Protein AF-A0A1L7NNH8-F1 (afdb_monomer_lite)

pLDDT: mean 85.97, std 11.59, range [47.78, 97.12]

InterPro domains:
  IPR012902 Prokaryotic N-terminal methylation site [PF07963] (4-27)
  IPR012902 Prokaryotic N-terminal methylation site [TIGR02532] (5-27)
  IPR045584 Pilin-like [SSF54523] (8-115)

Radius of gyration: 27.81 Å; chains: 1; bounding box: 53×34×105 Å

Structure (mmCIF, N/CA/C/O backbone):
data_AF-A0A1L7NNH8-F1
#
_entry.id   AF-A0A1L7NNH8-F1
#
loop_
_atom_site.group_PDB
_atom_site.id
_atom_site.type_symbol
_atom_site.label_atom_id
_atom_site.label_alt_id
_atom_site.label_comp_id
_atom_site.label_asym_id
_atom_site.label_entity_id
_atom_site.label_seq_id
_atom_site.pdbx_PDB_ins_code
_atom_site.Cartn_x
_atom_site.Cartn_y
_atom_site.Cartn_z
_atom_site.occupancy
_atom_site.B_iso_or_equiv
_atom_site.auth_seq_id
_atom_site.auth_comp_id
_atom_site.auth_asym_id
_atom_site.auth_atom_id
_atom_site.pdbx_PDB_model_num
ATOM 1 N N . MET A 1 1 ? -13.575 19.785 70.977 1.00 47.78 1 MET A N 1
ATOM 2 C CA . MET A 1 1 ? -14.634 18.978 70.327 1.00 47.78 1 MET A CA 1
ATOM 3 C C . MET A 1 1 ? -14.003 18.198 69.184 1.00 47.78 1 MET A C 1
ATOM 5 O O . MET A 1 1 ? -13.378 18.816 68.335 1.00 47.78 1 MET A O 1
ATOM 9 N N . ARG A 1 2 ? -14.073 16.862 69.194 1.00 61.53 2 ARG A N 1
ATOM 10 C CA . ARG A 1 2 ? -13.484 16.012 68.145 1.00 61.53 2 ARG A CA 1
ATOM 11 C C . ARG A 1 2 ? -14.586 15.701 67.132 1.00 61.53 2 ARG A C 1
ATOM 13 O O . ARG A 1 2 ? -15.531 14.992 67.463 1.00 61.53 2 ARG A O 1
ATOM 20 N N . VAL A 1 3 ? -14.501 16.293 65.945 1.00 65.81 3 VAL A N 1
ATOM 21 C CA . VAL A 1 3 ? -15.454 16.051 64.855 1.00 65.81 3 VAL A CA 1
ATOM 22 C C . VAL A 1 3 ? -15.283 14.597 64.413 1.00 65.81 3 VAL A C 1
ATOM 24 O O . VAL A 1 3 ? -14.200 14.209 63.979 1.00 65.81 3 VAL A O 1
ATOM 27 N N . ARG A 1 4 ? -16.318 13.766 64.586 1.00 64.88 4 ARG A N 1
ATOM 28 C CA . ARG A 1 4 ? -16.336 12.411 64.024 1.00 64.88 4 ARG A CA 1
ATOM 29 C C . ARG A 1 4 ? -16.350 12.555 62.505 1.00 64.88 4 ARG A C 1
ATOM 31 O O . ARG A 1 4 ? -17.326 13.049 61.952 1.00 64.88 4 ARG A O 1
ATOM 38 N N . GLN A 1 5 ? -15.269 12.148 61.847 1.00 68.50 5 GLN A N 1
ATOM 39 C CA . GLN A 1 5 ? -15.280 11.982 60.401 1.00 68.50 5 GL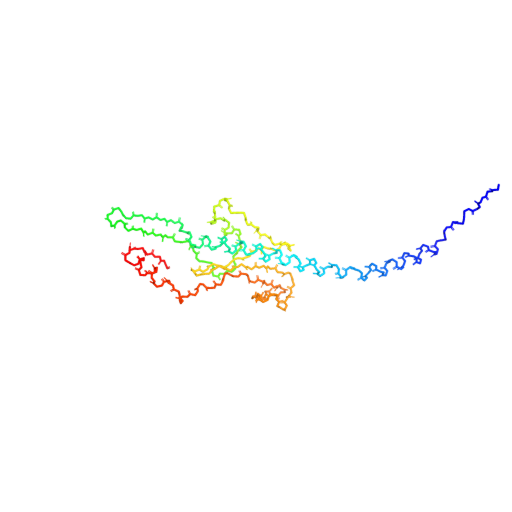N A CA 1
ATOM 40 C C . GLN A 1 5 ? -16.207 10.810 60.079 1.00 68.50 5 GLN A C 1
ATOM 42 O O . GLN A 1 5 ? -15.957 9.682 60.507 1.00 68.50 5 GLN A O 1
ATOM 47 N N . ALA A 1 6 ? -17.314 11.095 59.396 1.00 70.62 6 ALA A N 1
ATOM 48 C CA . ALA A 1 6 ? -18.168 10.067 58.827 1.00 70.62 6 ALA A CA 1
ATOM 49 C C . ALA A 1 6 ? -17.368 9.382 57.711 1.00 70.62 6 ALA A C 1
ATOM 51 O O . ALA A 1 6 ? -17.111 9.975 56.666 1.00 70.62 6 ALA A O 1
ATOM 52 N N . GLY A 1 7 ? -16.875 8.176 57.991 1.00 69.62 7 GLY A N 1
ATOM 53 C CA . GLY A 1 7 ? -16.200 7.349 57.000 1.00 69.62 7 GLY A CA 1
ATOM 54 C C . GLY A 1 7 ? -17.199 6.880 55.949 1.00 69.62 7 GLY A C 1
ATOM 55 O O . GLY A 1 7 ? -18.308 6.471 56.287 1.00 69.62 7 GLY A O 1
ATOM 56 N N . PHE A 1 8 ? -16.788 6.959 54.688 1.00 74.94 8 PHE A N 1
ATOM 57 C CA . PHE A 1 8 ? -17.542 6.469 53.541 1.00 74.94 8 PHE A CA 1
ATOM 58 C C . PHE A 1 8 ? -17.836 4.971 53.698 1.00 74.94 8 PHE A C 1
ATOM 60 O O . PHE A 1 8 ? -16.964 4.198 54.109 1.00 74.94 8 PHE A O 1
ATOM 67 N N . THR A 1 9 ? -19.068 4.557 53.419 1.00 87.44 9 THR A N 1
ATOM 68 C CA . THR A 1 9 ? -19.492 3.167 53.613 1.00 87.44 9 THR A CA 1
ATOM 69 C C . THR A 1 9 ? -19.053 2.287 52.441 1.00 87.44 9 THR A C 1
ATOM 71 O O . THR A 1 9 ? -18.916 2.744 51.306 1.00 87.44 9 THR A O 1
ATOM 74 N N . ALA A 1 10 ? -18.855 0.987 52.687 1.00 84.94 10 ALA A N 1
ATOM 75 C CA . ALA A 1 10 ? -18.489 0.047 51.624 1.00 84.94 10 ALA A CA 1
ATOM 76 C C . ALA A 1 10 ? -19.532 0.016 50.491 1.00 84.94 10 ALA A C 1
ATOM 78 O O . ALA A 1 10 ? -19.173 -0.130 49.324 1.00 84.94 10 ALA A O 1
ATOM 79 N N . ILE A 1 11 ? -20.815 0.200 50.823 1.00 91.25 11 ILE A N 1
ATOM 80 C CA . ILE A 1 11 ? -21.893 0.184 49.834 1.00 91.25 11 ILE A CA 1
ATOM 81 C C . ILE A 1 11 ? -21.858 1.401 48.909 1.00 91.25 11 ILE A C 1
ATOM 83 O O . ILE A 1 11 ? -22.060 1.243 47.707 1.00 91.25 11 ILE A O 1
ATOM 87 N N . GLU A 1 12 ? -21.519 2.586 49.423 1.00 89.38 12 GLU A N 1
ATOM 88 C CA . GLU A 1 12 ? -21.355 3.773 48.581 1.00 89.38 12 GLU A CA 1
ATOM 89 C C . GLU A 1 12 ? -20.209 3.582 47.579 1.00 89.38 12 GLU A C 1
ATOM 91 O O . GLU A 1 12 ? -20.343 3.976 46.422 1.00 89.38 12 GLU A O 1
ATOM 96 N N . MET A 1 13 ? -19.124 2.892 47.960 1.00 91.12 13 MET A N 1
ATOM 97 C CA . MET A 1 13 ? -18.031 2.603 47.017 1.00 91.12 13 MET A CA 1
ATOM 98 C C . MET A 1 13 ? -18.472 1.638 45.927 1.00 91.12 13 MET A C 1
ATOM 100 O O . MET A 1 13 ? -18.168 1.857 44.757 1.00 91.12 13 MET A O 1
ATOM 104 N N . VAL A 1 14 ? -19.201 0.582 46.285 1.00 93.50 14 VAL A N 1
ATOM 105 C CA . VAL A 1 14 ? -19.652 -0.420 45.311 1.00 93.50 14 VAL A CA 1
ATOM 106 C C . VAL A 1 14 ? -20.609 0.196 44.291 1.00 93.50 14 VAL A C 1
ATOM 108 O O . VAL A 1 14 ? -20.465 -0.065 43.099 1.00 93.50 14 VAL A O 1
ATOM 111 N N . VAL A 1 15 ? -21.540 1.053 44.722 1.00 94.25 15 VAL A N 1
ATOM 112 C CA . VAL A 1 15 ? -22.474 1.732 43.808 1.00 94.25 15 VAL A CA 1
ATOM 113 C C . VAL A 1 15 ? -21.732 2.675 42.860 1.00 94.25 15 VAL A C 1
ATOM 115 O O . VAL A 1 15 ? -21.981 2.651 41.656 1.00 94.25 15 VAL A O 1
ATOM 118 N N . VAL A 1 16 ? -20.784 3.468 43.368 1.00 95.06 16 VAL A N 1
ATOM 119 C CA . VAL A 1 16 ? -19.991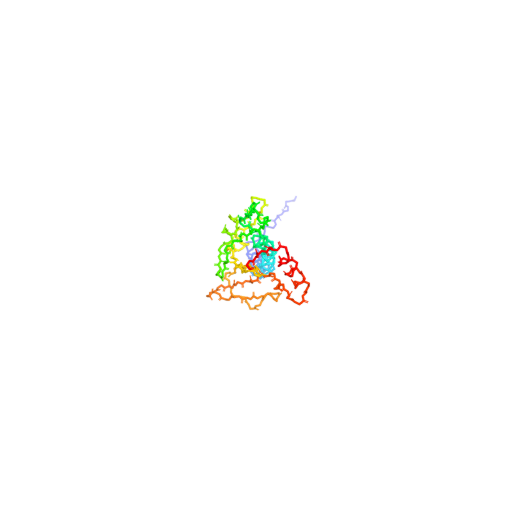 4.380 42.529 1.00 95.06 16 VAL A CA 1
ATOM 120 C C . VAL A 1 16 ? -19.158 3.602 41.510 1.00 95.06 16 VAL A C 1
ATOM 122 O O . VAL A 1 16 ? -19.174 3.933 40.325 1.00 95.06 16 VAL A O 1
ATOM 125 N N . LEU A 1 17 ? -18.483 2.532 41.934 1.00 94.50 17 LEU A N 1
ATOM 126 C CA . LEU A 1 17 ? -17.707 1.679 41.033 1.00 94.50 17 LEU A CA 1
ATOM 127 C C . LEU A 1 17 ? -18.590 0.985 39.989 1.00 94.50 17 LEU A C 1
ATOM 129 O O . LEU A 1 17 ? -18.183 0.882 38.834 1.00 94.50 17 LEU A O 1
ATOM 133 N N . ALA A 1 18 ? -19.804 0.568 40.356 1.00 95.50 18 ALA A N 1
ATOM 134 C CA . ALA A 1 18 ? -20.761 -0.003 39.414 1.00 95.50 18 ALA A CA 1
ATOM 135 C C . ALA A 1 18 ? -21.172 1.014 38.335 1.00 95.50 18 ALA A C 1
ATOM 137 O O . ALA A 1 18 ? -21.179 0.679 37.152 1.00 95.50 18 ALA A O 1
ATOM 138 N N . ILE A 1 19 ? -21.441 2.269 38.710 1.00 95.94 19 ILE A N 1
ATOM 139 C CA . ILE A 1 19 ? -21.769 3.335 37.749 1.00 95.94 19 ILE A CA 1
ATOM 140 C C . ILE A 1 19 ? -20.571 3.635 36.835 1.00 95.94 19 ILE A C 1
ATOM 142 O O . ILE A 1 19 ? -20.739 3.722 35.619 1.00 95.94 19 ILE A O 1
ATOM 146 N N . ILE A 1 20 ? -19.356 3.736 37.390 1.00 95.12 20 ILE A N 1
ATOM 147 C CA . ILE A 1 20 ? -18.128 3.944 36.604 1.00 95.12 20 ILE A CA 1
ATOM 148 C C . ILE A 1 20 ? -17.934 2.803 35.598 1.00 95.12 20 ILE A C 1
ATOM 150 O O . ILE A 1 20 ? -17.653 3.065 34.430 1.00 95.12 20 ILE A O 1
ATOM 154 N N . ALA A 1 21 ? -18.127 1.549 36.016 1.00 94.38 21 ALA A N 1
ATOM 155 C CA . ALA A 1 21 ? -17.991 0.389 35.138 1.00 94.38 21 ALA A CA 1
ATOM 156 C C . ALA A 1 21 ? -18.986 0.426 33.966 1.00 94.38 21 ALA A C 1
ATOM 158 O O . ALA A 1 21 ? -18.599 0.157 32.829 1.00 94.38 21 ALA A O 1
ATOM 159 N N . ILE A 1 22 ? -20.241 0.815 34.221 1.00 94.00 22 ILE A N 1
ATOM 160 C CA . ILE A 1 22 ? -21.265 0.959 33.177 1.00 94.00 22 ILE A CA 1
ATOM 161 C C . ILE A 1 22 ? -20.867 2.057 32.180 1.00 94.00 22 ILE A C 1
ATOM 163 O O . ILE A 1 22 ? -20.923 1.831 30.974 1.00 94.00 22 ILE A O 1
ATOM 167 N N . ILE A 1 23 ? -20.419 3.224 32.657 1.00 93.75 23 ILE A N 1
ATOM 168 C CA . ILE A 1 23 ? -19.987 4.326 31.780 1.00 93.75 23 ILE A CA 1
ATOM 169 C C . ILE A 1 23 ? -18.783 3.904 30.925 1.00 93.75 23 ILE A C 1
ATOM 171 O O . ILE A 1 23 ? -18.777 4.126 29.713 1.00 93.75 23 ILE A O 1
ATOM 175 N N . LEU A 1 24 ? -17.783 3.260 31.533 1.00 90.75 24 LEU A N 1
ATOM 176 C CA . LEU A 1 24 ? -16.590 2.795 30.822 1.00 90.75 24 LEU A CA 1
ATOM 177 C C . LEU A 1 24 ? -16.928 1.766 29.740 1.00 90.75 24 LEU A C 1
ATOM 179 O O . LEU A 1 24 ? -16.350 1.826 28.656 1.00 90.75 24 LEU A O 1
ATOM 183 N N . ALA A 1 25 ? -17.889 0.873 29.991 1.00 89.38 25 ALA A N 1
ATOM 184 C CA . ALA A 1 25 ? -18.309 -0.128 29.013 1.00 89.38 25 ALA A CA 1
ATOM 185 C C . ALA A 1 25 ? -18.826 0.502 27.706 1.00 89.38 25 ALA A C 1
ATOM 187 O O . ALA A 1 25 ? -18.553 -0.018 26.626 1.00 89.38 25 ALA A O 1
ATOM 188 N N . PHE A 1 26 ? -19.514 1.646 27.785 1.00 87.94 26 PHE A N 1
ATOM 189 C CA . PHE A 1 26 ? -20.025 2.350 26.604 1.00 87.94 26 PHE A CA 1
ATOM 190 C C . PHE A 1 26 ? -19.014 3.309 25.959 1.00 87.94 26 PHE A C 1
ATOM 192 O O . PHE A 1 26 ? -19.146 3.618 24.777 1.00 87.94 26 PHE A O 1
ATOM 199 N N . MET A 1 27 ? -17.994 3.772 26.689 1.00 83.94 27 MET A N 1
ATOM 200 C CA . MET A 1 27 ? -16.986 4.699 26.149 1.00 83.94 27 MET A CA 1
ATOM 201 C C . MET A 1 27 ? -15.966 4.033 25.216 1.00 83.94 27 MET A C 1
ATOM 203 O O . MET A 1 27 ? -15.495 4.672 24.277 1.00 83.94 27 MET A O 1
ATOM 207 N N . LEU A 1 28 ? -15.624 2.761 25.443 1.00 79.44 28 LEU A N 1
ATOM 208 C CA . LEU A 1 28 ? -14.619 2.041 24.650 1.00 79.44 28 LEU A CA 1
ATOM 209 C C . LEU A 1 28 ? -14.902 1.988 23.130 1.00 79.44 28 LEU A C 1
ATOM 211 O O . LEU A 1 28 ? -13.999 2.344 22.368 1.00 79.44 28 LEU A O 1
ATOM 215 N N . PRO A 1 29 ? -16.101 1.591 22.648 1.00 80.44 29 PRO A N 1
ATOM 216 C CA . PRO A 1 29 ? -16.351 1.475 21.207 1.00 80.44 29 PRO A CA 1
ATOM 217 C C . PRO A 1 29 ? -16.271 2.819 20.470 1.00 80.44 29 PRO A C 1
ATOM 219 O O . PRO A 1 29 ? -15.823 2.862 19.329 1.00 80.44 29 PRO A O 1
ATOM 222 N N . VAL A 1 30 ? -16.631 3.923 21.134 1.00 83.81 30 VAL A N 1
ATOM 223 C CA . VAL A 1 30 ? -16.640 5.271 20.538 1.00 83.81 30 VAL A CA 1
ATOM 224 C C . VAL A 1 30 ? -15.229 5.747 20.169 1.00 83.81 30 VAL A C 1
ATOM 226 O O . VAL A 1 30 ? -15.054 6.507 19.221 1.00 83.81 30 VAL A O 1
ATOM 229 N N . ILE A 1 31 ? -14.209 5.302 20.905 1.00 83.38 31 ILE A N 1
ATOM 230 C CA . ILE A 1 31 ? -12.821 5.745 20.712 1.00 83.38 31 ILE A CA 1
ATOM 231 C C . ILE A 1 31 ? -12.080 4.862 19.694 1.00 83.38 31 ILE A C 1
ATOM 233 O O . ILE A 1 31 ? -11.172 5.341 19.016 1.00 83.38 31 ILE A O 1
ATOM 237 N N . ALA A 1 32 ? -12.461 3.589 19.558 1.00 84.56 32 ALA A N 1
ATOM 238 C CA . ALA A 1 32 ? -11.757 2.633 18.702 1.00 84.56 32 ALA A CA 1
ATOM 239 C C . ALA A 1 32 ? -11.896 2.951 17.201 1.00 84.56 32 ALA A C 1
ATOM 241 O O . ALA A 1 32 ? -10.904 2.958 16.474 1.00 84.56 32 ALA A O 1
ATOM 242 N N . GLU A 1 33 ? -13.104 3.284 16.741 1.00 85.88 33 GLU A N 1
ATOM 243 C CA . GLU A 1 33 ? -13.376 3.501 15.315 1.00 85.88 33 GLU A CA 1
ATOM 244 C C . GLU A 1 33 ? -12.573 4.675 14.705 1.00 85.88 33 GLU A C 1
ATOM 246 O O . GLU A 1 33 ? -11.922 4.474 13.674 1.00 85.88 33 GLU A O 1
ATOM 251 N N . PRO A 1 34 ? -12.504 5.876 15.321 1.00 90.00 34 PRO A N 1
ATOM 252 C CA . PRO A 1 34 ? -11.676 6.968 14.804 1.00 90.00 34 PRO A CA 1
ATOM 253 C C . PRO A 1 34 ? -10.182 6.632 14.739 1.00 90.00 34 PRO A C 1
ATOM 255 O O . PRO A 1 34 ? -9.485 7.105 13.838 1.00 90.00 34 PRO A O 1
ATOM 258 N N . ILE A 1 35 ? -9.683 5.819 15.677 1.00 91.81 35 ILE A N 1
ATOM 259 C CA . ILE A 1 35 ? -8.284 5.378 15.696 1.00 91.81 35 ILE A CA 1
ATOM 260 C C . ILE A 1 35 ? -8.003 4.486 14.489 1.00 91.81 35 ILE A C 1
ATOM 262 O O . ILE A 1 35 ? -7.008 4.700 13.795 1.00 91.81 35 ILE A O 1
ATOM 266 N N . ASP A 1 36 ? -8.876 3.522 14.206 1.00 92.25 36 ASP A N 1
ATOM 267 C CA . ASP A 1 36 ? -8.700 2.637 13.057 1.00 92.25 36 ASP A CA 1
ATOM 268 C C . ASP A 1 36 ? -8.810 3.410 11.742 1.00 92.25 36 ASP A C 1
ATOM 270 O O . ASP A 1 36 ? -7.961 3.247 10.868 1.00 92.25 36 ASP A O 1
ATOM 274 N N . GLN A 1 37 ? -9.749 4.352 11.630 1.00 92.25 37 GLN A N 1
ATOM 275 C CA . GLN A 1 37 ? -9.824 5.241 10.467 1.00 92.25 37 GLN A CA 1
ATOM 276 C C . GLN A 1 37 ? -8.539 6.064 10.289 1.00 92.25 37 GLN A C 1
ATOM 278 O O . GLN A 1 37 ? -8.018 6.167 9.177 1.00 92.25 37 GLN A O 1
ATOM 283 N N . ALA A 1 38 ? -7.980 6.617 11.369 1.00 94.69 38 ALA A N 1
ATOM 284 C CA . ALA A 1 38 ? -6.717 7.352 11.318 1.00 94.69 38 ALA A CA 1
ATOM 285 C C . ALA A 1 38 ? -5.543 6.454 10.893 1.00 94.69 38 ALA A C 1
ATOM 287 O O . ALA A 1 38 ? -4.712 6.871 10.082 1.00 94.69 38 ALA A O 1
ATOM 288 N N . LYS A 1 39 ? -5.501 5.206 11.375 1.00 95.88 39 LYS A N 1
ATOM 289 C CA . LYS A 1 39 ? -4.509 4.210 10.952 1.00 95.88 39 LYS A CA 1
ATOM 290 C C . LYS A 1 39 ? -4.643 3.868 9.471 1.00 95.88 39 LYS A C 1
ATOM 292 O O . LYS A 1 39 ? -3.624 3.859 8.786 1.00 95.88 39 LYS A O 1
ATOM 297 N N . ILE A 1 40 ? -5.859 3.654 8.954 1.00 95.38 40 ILE A N 1
ATOM 298 C CA . ILE A 1 40 ? -6.075 3.404 7.519 1.00 95.38 40 ILE A CA 1
ATOM 299 C C . ILE A 1 40 ? -5.597 4.607 6.697 1.00 95.38 40 ILE A C 1
ATOM 301 O O . ILE A 1 40 ? -4.850 4.430 5.736 1.00 95.38 40 ILE A O 1
ATOM 305 N N . LYS A 1 41 ? -5.938 5.839 7.100 1.00 95.31 41 LYS A N 1
ATOM 306 C CA . LYS A 1 41 ? -5.470 7.063 6.420 1.00 95.31 41 LYS A CA 1
ATOM 307 C C . LYS A 1 41 ? -3.951 7.169 6.403 1.00 95.31 41 LYS A C 1
ATOM 309 O O . LYS A 1 41 ? -3.370 7.448 5.354 1.00 95.31 41 LYS A O 1
ATOM 314 N N . GLY A 1 42 ? -3.306 6.912 7.540 1.00 95.75 42 GLY A N 1
ATOM 315 C CA . GLY A 1 42 ? -1.848 6.866 7.639 1.00 95.75 42 GLY A CA 1
ATOM 316 C C . GLY A 1 42 ? -1.246 5.801 6.723 1.00 95.75 42 GLY A C 1
ATOM 317 O O . GLY A 1 42 ? -0.299 6.083 5.991 1.00 95.75 42 GLY A O 1
ATOM 318 N N . ALA A 1 43 ? -1.846 4.612 6.691 1.00 96.62 43 ALA A N 1
ATOM 319 C CA . ALA A 1 43 ? -1.408 3.507 5.849 1.00 96.62 43 ALA A CA 1
ATOM 320 C C . ALA A 1 43 ? -1.530 3.826 4.352 1.00 96.62 43 ALA A C 1
ATOM 322 O O . ALA A 1 43 ? -0.622 3.567 3.567 1.00 96.62 43 ALA A O 1
ATOM 323 N N . VAL A 1 44 ? -2.635 4.450 3.947 1.00 95.44 44 VAL A N 1
ATOM 324 C CA . VAL A 1 44 ? -2.849 4.899 2.568 1.00 95.44 44 VAL A CA 1
ATOM 325 C C . VAL A 1 44 ? -1.887 6.028 2.198 1.00 95.44 44 VAL A C 1
ATOM 327 O O . VAL A 1 44 ? -1.386 6.053 1.075 1.00 95.44 44 VAL A O 1
ATOM 330 N N . SER A 1 45 ? -1.571 6.939 3.124 1.00 95.00 45 SER A N 1
ATOM 331 C CA . SER A 1 45 ? -0.546 7.968 2.907 1.00 95.00 45 SER A CA 1
ATOM 332 C C . SER A 1 45 ? 0.833 7.350 2.665 1.00 95.00 45 SER A C 1
ATOM 334 O O . SER A 1 45 ? 1.480 7.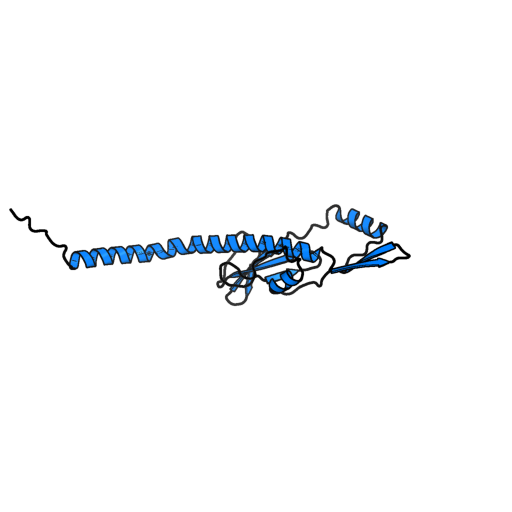674 1.672 1.00 95.00 45 SER A O 1
ATOM 336 N N . GLN A 1 46 ? 1.244 6.397 3.505 1.00 96.12 46 GLN A N 1
ATOM 337 C CA . GLN A 1 46 ? 2.485 5.640 3.309 1.00 96.12 46 GLN A CA 1
ATOM 338 C C . GLN A 1 46 ? 2.467 4.878 1.977 1.00 96.12 46 GLN A C 1
ATOM 340 O O . GLN A 1 46 ? 3.434 4.915 1.222 1.00 96.12 46 GLN A O 1
ATOM 345 N N . ALA A 1 47 ? 1.346 4.249 1.620 1.00 96.38 47 ALA A N 1
ATOM 346 C CA . ALA A 1 47 ? 1.207 3.572 0.338 1.00 96.38 47 ALA A CA 1
ATOM 347 C C . ALA A 1 47 ? 1.368 4.527 -0.856 1.00 96.38 47 ALA A C 1
ATOM 349 O O . ALA A 1 47 ? 1.963 4.133 -1.855 1.00 96.38 47 ALA A O 1
ATOM 350 N N . LYS A 1 48 ? 0.924 5.789 -0.769 1.00 94.31 48 LYS A N 1
ATOM 351 C CA . LYS A 1 48 ? 1.175 6.802 -1.816 1.00 94.31 48 LYS A CA 1
ATOM 352 C C . LYS A 1 48 ? 2.665 7.103 -1.982 1.00 94.31 48 LYS A C 1
ATOM 354 O O . LYS A 1 48 ? 3.134 7.224 -3.114 1.00 94.31 48 LYS A O 1
ATOM 359 N N . GLU A 1 49 ? 3.413 7.176 -0.885 1.00 94.19 49 GLU A N 1
ATOM 360 C CA . GLU A 1 49 ? 4.874 7.333 -0.920 1.00 94.19 49 GLU A CA 1
ATOM 361 C C . GLU A 1 49 ? 5.545 6.108 -1.559 1.00 94.19 49 GLU A C 1
ATOM 363 O O . GLU A 1 49 ? 6.399 6.250 -2.436 1.00 94.19 49 GLU A O 1
ATOM 368 N N . ILE A 1 50 ? 5.090 4.897 -1.217 1.00 95.75 50 ILE A N 1
ATOM 369 C CA . ILE A 1 50 ? 5.564 3.649 -1.838 1.00 95.75 50 ILE A CA 1
ATOM 370 C C . ILE A 1 50 ? 5.223 3.616 -3.332 1.00 95.75 50 ILE A C 1
ATOM 372 O O . ILE A 1 50 ? 6.043 3.193 -4.143 1.00 95.75 50 ILE A O 1
ATOM 376 N N . VAL A 1 51 ? 4.042 4.084 -3.739 1.00 95.00 51 VAL A N 1
ATOM 377 C CA . VAL A 1 51 ? 3.651 4.184 -5.153 1.00 95.00 51 VAL A CA 1
ATOM 378 C C . VAL A 1 51 ? 4.572 5.142 -5.913 1.00 95.00 51 VAL A C 1
ATOM 380 O O . VAL A 1 51 ? 4.947 4.858 -7.057 1.00 95.00 51 VAL A O 1
ATOM 383 N N . ALA A 1 52 ? 4.962 6.264 -5.303 1.00 92.38 52 ALA A N 1
ATOM 384 C CA . ALA A 1 52 ? 5.940 7.179 -5.886 1.00 92.38 52 ALA A CA 1
ATOM 385 C C . ALA A 1 52 ? 7.308 6.493 -6.045 1.00 92.38 52 ALA A C 1
ATOM 387 O O . ALA A 1 52 ? 7.883 6.529 -7.136 1.00 92.38 52 ALA A O 1
ATOM 388 N N . ALA A 1 53 ? 7.765 5.775 -5.015 1.00 93.38 53 ALA A N 1
ATOM 389 C CA . ALA A 1 53 ? 8.983 4.964 -5.046 1.00 93.38 53 ALA A CA 1
ATOM 390 C C . ALA A 1 53 ? 8.952 3.906 -6.156 1.00 93.38 53 ALA A C 1
ATOM 392 O O . ALA A 1 53 ? 9.873 3.796 -6.963 1.00 93.38 53 ALA A O 1
ATOM 393 N N . CYS A 1 54 ? 7.850 3.161 -6.240 1.00 93.81 54 CYS A N 1
ATOM 394 C CA . CYS A 1 54 ? 7.622 2.146 -7.257 1.00 93.81 54 CYS A CA 1
ATOM 395 C C . CYS A 1 54 ? 7.716 2.751 -8.655 1.00 93.81 54 CYS A C 1
ATOM 397 O O . CYS A 1 54 ? 8.379 2.198 -9.529 1.00 93.81 54 CYS A O 1
ATOM 399 N N . ASN A 1 55 ? 7.116 3.925 -8.873 1.00 91.38 55 ASN A N 1
ATOM 400 C CA . ASN A 1 55 ? 7.215 4.597 -10.161 1.00 91.38 55 ASN A CA 1
ATOM 401 C C . ASN A 1 55 ? 8.642 5.017 -10.502 1.00 91.38 55 ASN A C 1
ATOM 403 O O . ASN A 1 55 ? 9.025 4.883 -11.662 1.00 91.38 55 ASN A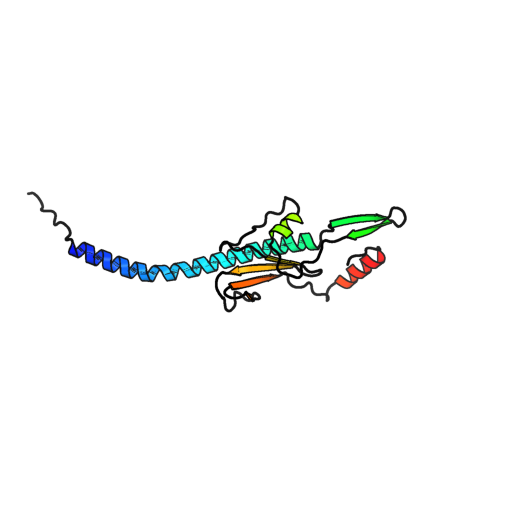 O 1
ATOM 407 N N . VAL A 1 56 ? 9.430 5.475 -9.525 1.00 90.56 56 VAL A N 1
ATOM 408 C CA . VAL A 1 56 ? 10.858 5.753 -9.729 1.00 90.56 56 VAL A CA 1
ATOM 409 C C . VAL A 1 56 ? 11.591 4.481 -10.149 1.00 90.56 56 VAL A C 1
ATOM 411 O O . VAL A 1 56 ? 12.290 4.503 -11.160 1.00 90.56 56 VAL A O 1
ATOM 414 N N . ALA A 1 57 ? 11.389 3.363 -9.449 1.00 90.94 57 ALA A N 1
ATOM 415 C CA . ALA A 1 57 ? 12.010 2.085 -9.802 1.00 90.94 57 ALA A CA 1
ATOM 416 C C . ALA A 1 57 ? 11.595 1.594 -11.200 1.00 90.94 57 ALA A C 1
ATOM 418 O O . ALA A 1 57 ? 12.421 1.074 -11.944 1.00 90.94 57 ALA A O 1
ATOM 419 N N . ARG A 1 58 ? 10.331 1.805 -11.584 1.00 89.94 58 ARG A N 1
ATOM 420 C CA . ARG A 1 58 ? 9.790 1.431 -12.898 1.00 89.94 58 ARG A CA 1
ATOM 421 C C . ARG A 1 58 ? 10.446 2.196 -14.045 1.00 89.94 58 ARG A C 1
ATOM 423 O O . ARG A 1 58 ? 10.737 1.610 -15.082 1.00 89.94 58 ARG A O 1
ATOM 430 N N . VAL A 1 59 ? 10.637 3.507 -13.885 1.00 87.19 59 VAL A N 1
ATOM 431 C CA . VAL A 1 59 ? 11.187 4.378 -14.943 1.00 87.19 59 VAL A CA 1
ATOM 432 C C . VAL A 1 59 ? 12.706 4.522 -14.882 1.00 87.19 59 VAL A C 1
ATOM 434 O O . VAL A 1 59 ? 13.285 5.171 -15.753 1.00 87.19 59 VAL A O 1
ATOM 437 N N . SER A 1 60 ? 13.354 3.938 -13.877 1.00 87.62 60 SER A N 1
ATOM 438 C CA . SER A 1 60 ? 14.810 3.914 -13.778 1.00 87.62 60 SER A CA 1
ATOM 439 C C . SER A 1 60 ? 15.360 2.702 -14.535 1.00 87.62 60 SER A C 1
ATOM 441 O O . SER A 1 60 ? 14.940 1.573 -14.269 1.00 87.62 60 SER A O 1
ATOM 443 N N . PRO A 1 61 ? 16.289 2.894 -15.486 1.00 85.81 61 PRO A N 1
ATOM 444 C CA . PRO A 1 61 ? 16.923 1.774 -16.160 1.00 85.81 61 PRO A CA 1
ATOM 445 C C . PRO A 1 61 ? 17.840 1.028 -15.184 1.00 85.81 61 PRO A C 1
ATOM 447 O O . PRO A 1 61 ? 18.616 1.638 -14.452 1.00 85.81 61 PRO A O 1
ATOM 450 N N . ALA A 1 62 ? 17.762 -0.301 -15.190 1.00 84.19 62 ALA A N 1
ATOM 451 C CA . ALA A 1 62 ? 18.649 -1.170 -14.422 1.00 84.19 62 ALA A CA 1
ATOM 452 C C . ALA A 1 62 ? 20.068 -1.187 -15.010 1.00 84.19 62 ALA A C 1
ATOM 454 O O . ALA A 1 62 ? 21.048 -1.333 -14.283 1.00 84.19 62 ALA A O 1
ATOM 455 N N . SER A 1 63 ? 20.182 -1.028 -16.328 1.00 84.81 63 SER A N 1
ATOM 456 C CA . SER A 1 63 ? 21.454 -0.832 -17.014 1.00 84.81 63 SER A CA 1
ATOM 457 C C . SER A 1 63 ? 21.264 0.015 -18.265 1.00 84.81 63 SER A C 1
ATOM 459 O O . SER A 1 63 ? 20.209 -0.001 -18.901 1.00 84.81 63 SER A O 1
ATOM 461 N N . THR A 1 64 ? 22.308 0.748 -18.632 1.00 87.00 64 THR A N 1
ATOM 462 C CA . THR A 1 64 ? 22.359 1.513 -19.875 1.00 87.00 64 THR A CA 1
ATOM 463 C C . THR A 1 64 ? 23.673 1.198 -20.569 1.00 87.00 64 THR A C 1
ATOM 465 O O . THR A 1 64 ? 24.736 1.280 -19.957 1.00 87.00 64 THR A O 1
ATOM 468 N N . SER A 1 65 ? 23.608 0.836 -21.845 1.00 88.62 65 SER A N 1
ATOM 469 C CA . SER A 1 65 ? 24.774 0.580 -22.689 1.00 88.62 65 SER A CA 1
ATOM 470 C C . SER A 1 65 ? 24.757 1.510 -23.892 1.00 88.62 65 SER A C 1
ATOM 472 O O . SER A 1 65 ? 23.707 1.716 -24.502 1.00 88.62 65 SER A O 1
ATOM 474 N N . ARG A 1 66 ? 25.922 2.038 -24.264 1.00 88.81 66 ARG A N 1
ATOM 475 C CA . ARG A 1 66 ? 26.090 2.866 -25.459 1.00 88.81 66 ARG A CA 1
ATOM 476 C C . ARG A 1 66 ? 26.913 2.115 -26.492 1.00 88.81 66 ARG A C 1
ATOM 478 O O . ARG A 1 66 ? 28.012 1.661 -26.187 1.00 88.81 66 ARG A O 1
ATOM 485 N N . ASN A 1 67 ? 26.408 2.026 -27.715 1.00 86.94 67 ASN A N 1
ATOM 486 C CA . ASN A 1 67 ? 27.189 1.519 -28.835 1.00 86.94 67 ASN A CA 1
ATOM 487 C C . ASN A 1 67 ? 28.235 2.575 -29.244 1.00 86.94 67 ASN A C 1
ATOM 489 O O . ASN A 1 67 ? 27.887 3.729 -29.486 1.00 86.94 67 ASN A O 1
ATOM 493 N N . SER A 1 68 ? 29.516 2.209 -29.300 1.00 86.00 68 SER A N 1
ATOM 494 C CA . SER A 1 68 ? 30.615 3.145 -29.588 1.00 86.00 68 SER A CA 1
ATOM 495 C C . SER A 1 68 ? 30.667 3.615 -31.046 1.00 86.00 68 SER A C 1
ATOM 497 O O . SER A 1 68 ? 31.222 4.678 -31.308 1.00 86.00 68 SER A O 1
ATOM 499 N N . THR A 1 69 ? 30.077 2.863 -31.978 1.00 87.50 69 THR A N 1
ATOM 500 C CA . THR A 1 69 ? 30.089 3.164 -33.417 1.00 87.50 69 THR A CA 1
ATOM 501 C C . THR A 1 69 ? 28.827 3.896 -33.850 1.00 87.50 69 THR A C 1
ATOM 503 O O . THR A 1 69 ? 28.909 4.902 -34.546 1.00 87.50 69 THR A O 1
ATOM 506 N N . THR A 1 70 ? 27.651 3.423 -33.428 1.00 85.50 70 THR A N 1
ATOM 507 C CA . THR A 1 70 ? 26.369 4.041 -33.812 1.00 85.50 70 THR A CA 1
ATOM 508 C C . THR A 1 70 ? 25.915 5.125 -32.839 1.00 85.50 70 THR A C 1
ATOM 510 O O . THR A 1 70 ? 24.945 5.824 -33.113 1.00 85.50 70 THR A O 1
ATOM 513 N N . LEU A 1 71 ? 26.596 5.264 -31.693 1.00 84.19 71 LEU A N 1
ATOM 514 C CA . LEU A 1 71 ? 26.267 6.183 -30.595 1.00 84.19 71 LEU A CA 1
ATOM 515 C C . LEU A 1 71 ? 24.861 5.983 -30.000 1.00 84.19 71 LEU A C 1
ATOM 517 O O . LEU A 1 71 ? 24.442 6.779 -29.160 1.00 84.19 71 LEU A O 1
ATOM 521 N N . VAL A 1 72 ? 24.172 4.903 -30.381 1.00 83.12 72 VAL A N 1
ATOM 522 C CA . VAL A 1 72 ? 22.848 4.527 -29.881 1.00 83.12 72 VAL A CA 1
ATOM 523 C C . VAL A 1 72 ? 22.947 4.111 -28.417 1.00 83.12 72 VAL A C 1
ATOM 525 O O . VAL A 1 72 ? 23.823 3.330 -28.032 1.00 83.12 72 VAL A O 1
ATOM 528 N N . VAL A 1 73 ? 22.023 4.623 -27.607 1.00 84.88 73 VAL A N 1
ATOM 529 C CA . VAL A 1 73 ? 21.886 4.289 -26.189 1.00 84.88 73 VAL A CA 1
ATOM 530 C C . VAL A 1 73 ? 20.751 3.284 -26.032 1.00 84.88 73 VAL A C 1
ATOM 532 O O . VAL A 1 73 ? 19.623 3.530 -26.446 1.00 84.88 73 VAL A O 1
ATOM 535 N N . THR A 1 74 ? 21.056 2.130 -25.445 1.00 84.62 74 THR A N 1
ATOM 536 C CA . THR A 1 74 ? 20.073 1.101 -25.093 1.00 84.62 74 THR A CA 1
ATOM 537 C C . THR A 1 74 ? 19.949 1.037 -23.581 1.00 84.62 74 THR A C 1
ATOM 539 O O . THR A 1 74 ? 20.937 0.804 -22.883 1.00 84.62 74 THR A O 1
ATOM 542 N N . SER A 1 75 ? 18.734 1.233 -23.079 1.00 86.38 75 SER A N 1
ATOM 543 C CA . SER A 1 75 ? 18.419 1.156 -21.655 1.00 86.38 75 SER A CA 1
ATOM 544 C C . SER A 1 75 ? 17.580 -0.084 -21.372 1.00 86.38 75 SER A C 1
ATOM 546 O O . SER A 1 75 ? 16.531 -0.292 -21.979 1.00 86.38 75 SER A O 1
ATOM 548 N N . THR A 1 76 ? 18.038 -0.909 -20.434 1.00 84.50 76 THR A N 1
ATOM 549 C CA . THR A 1 76 ? 17.319 -2.096 -19.968 1.00 84.50 76 THR A CA 1
ATOM 550 C C . THR A 1 76 ? 16.632 -1.767 -18.653 1.00 84.50 76 THR A C 1
ATOM 552 O O . THR A 1 76 ? 17.282 -1.382 -17.684 1.00 84.50 76 THR A O 1
ATOM 555 N N . TYR A 1 77 ? 15.312 -1.917 -18.616 1.00 85.75 77 TYR A N 1
ATOM 556 C CA . TYR A 1 77 ? 14.491 -1.664 -17.431 1.00 85.75 77 TYR A CA 1
ATOM 557 C C . TYR A 1 77 ? 14.297 -2.936 -16.602 1.00 85.75 77 TYR A C 1
ATOM 559 O O . TYR A 1 77 ? 14.497 -4.050 -17.093 1.00 85.75 77 TYR A O 1
ATOM 567 N N . GLY A 1 78 ? 13.922 -2.761 -15.333 1.00 82.56 78 GLY A N 1
ATOM 568 C CA . GLY A 1 78 ? 13.638 -3.871 -14.424 1.00 82.56 78 GLY A CA 1
ATOM 569 C C . GLY A 1 78 ? 12.452 -4.747 -14.868 1.00 82.56 78 GLY A C 1
ATOM 570 O O . GLY A 1 78 ? 11.691 -4.367 -15.762 1.00 82.56 78 GLY A O 1
ATOM 571 N N . PRO A 1 79 ? 12.280 -5.930 -14.250 1.00 87.75 79 PRO A N 1
ATOM 572 C CA . PRO A 1 79 ? 11.158 -6.814 -14.551 1.00 87.75 79 PRO A CA 1
ATOM 573 C C . PRO A 1 79 ? 9.825 -6.188 -14.128 1.00 87.75 79 PRO A C 1
ATOM 575 O O . PRO A 1 79 ? 9.768 -5.365 -13.212 1.00 87.75 79 PRO A O 1
ATOM 578 N N . THR A 1 80 ? 8.743 -6.628 -14.766 1.00 90.69 80 THR A N 1
ATOM 579 C CA . THR A 1 80 ? 7.381 -6.361 -14.300 1.00 90.69 80 THR A CA 1
ATOM 580 C C . THR A 1 80 ? 7.003 -7.330 -13.177 1.00 90.69 80 THR A C 1
ATOM 582 O O . THR A 1 80 ? 7.449 -8.475 -13.141 1.00 90.69 80 THR A O 1
ATOM 585 N N . TYR A 1 81 ? 6.157 -6.867 -12.261 1.00 94.12 81 TYR A N 1
ATOM 586 C CA . TYR A 1 81 ? 5.580 -7.639 -11.163 1.00 94.12 81 TYR A CA 1
ATOM 587 C C . TYR A 1 81 ? 4.056 -7.604 -11.303 1.00 94.12 81 TYR A C 1
ATOM 589 O O . TYR A 1 81 ? 3.390 -6.698 -10.802 1.00 94.12 81 TYR A O 1
ATOM 597 N N . SER A 1 82 ? 3.498 -8.568 -12.038 1.00 91.19 82 SER A N 1
ATOM 598 C CA . SER A 1 82 ? 2.051 -8.663 -12.296 1.00 91.19 82 SER A CA 1
ATOM 599 C C . SER A 1 82 ? 1.250 -9.169 -11.091 1.00 91.19 82 SER A C 1
ATOM 601 O O . SER A 1 82 ? 0.056 -8.891 -10.975 1.00 91.19 82 SER A O 1
ATOM 603 N N . SER A 1 83 ? 1.906 -9.895 -10.187 1.00 94.19 83 SER A N 1
ATOM 604 C CA . SER A 1 83 ? 1.320 -10.436 -8.959 1.00 94.19 83 SER A CA 1
ATOM 605 C C . SER A 1 83 ? 1.706 -9.589 -7.750 1.00 94.19 83 SER A C 1
ATOM 607 O O . SER A 1 83 ? 2.772 -8.972 -7.734 1.00 94.19 83 SER A O 1
ATOM 609 N N . TRP A 1 84 ? 0.849 -9.583 -6.723 1.00 95.00 84 TRP A N 1
ATOM 610 C CA . TRP A 1 84 ? 1.130 -8.908 -5.456 1.00 95.00 84 TRP A CA 1
ATOM 611 C C . TRP A 1 84 ? 2.429 -9.440 -4.848 1.00 95.00 84 TRP A C 1
ATOM 613 O O . TRP A 1 84 ? 2.511 -10.601 -4.456 1.00 95.00 84 TRP A O 1
ATOM 623 N N . THR A 1 85 ? 3.442 -8.581 -4.801 1.00 96.50 85 THR A N 1
ATOM 624 C CA . THR A 1 85 ? 4.790 -8.903 -4.324 1.00 96.50 85 THR A CA 1
ATOM 625 C C . THR A 1 85 ? 5.099 -8.045 -3.106 1.00 96.50 85 THR A C 1
ATOM 627 O O . THR A 1 85 ? 4.671 -6.898 -3.041 1.00 96.50 85 THR A O 1
ATOM 630 N N . ASN A 1 86 ? 5.809 -8.579 -2.115 1.00 95.94 86 ASN A N 1
ATOM 631 C CA . ASN A 1 86 ? 6.146 -7.826 -0.905 1.00 95.94 86 ASN A CA 1
ATOM 632 C C . ASN A 1 86 ? 7.062 -6.623 -1.230 1.00 95.94 86 ASN A C 1
ATOM 634 O O . ASN A 1 86 ? 8.003 -6.755 -2.018 1.00 95.94 86 ASN A O 1
ATOM 638 N N . VAL A 1 87 ? 6.803 -5.461 -0.618 1.00 95.62 87 VAL A N 1
ATOM 639 C CA . VAL A 1 87 ? 7.547 -4.204 -0.850 1.00 95.62 87 VAL A CA 1
ATOM 640 C C . VAL A 1 87 ? 9.042 -4.296 -0.509 1.00 95.62 87 VAL A C 1
ATOM 642 O O . VAL A 1 87 ? 9.840 -3.569 -1.100 1.00 95.62 87 VAL A O 1
ATOM 645 N N . SER A 1 88 ? 9.473 -5.244 0.321 1.00 93.56 88 SER A N 1
ATOM 646 C CA . SER A 1 88 ? 10.902 -5.545 0.526 1.00 93.56 88 SER A CA 1
ATOM 647 C C . SER A 1 88 ? 11.661 -5.822 -0.782 1.00 93.56 88 SER A C 1
ATOM 649 O O . SER A 1 88 ? 12.808 -5.399 -0.940 1.00 93.56 88 SER A O 1
ATOM 651 N N . VAL A 1 89 ? 11.017 -6.452 -1.773 1.00 93.62 89 VAL A N 1
ATOM 652 C CA . VAL A 1 89 ? 11.617 -6.672 -3.101 1.00 93.62 89 VAL A CA 1
ATOM 653 C C . VAL A 1 89 ? 11.817 -5.345 -3.833 1.00 93.62 89 VAL A C 1
ATOM 655 O O . VAL A 1 89 ? 12.840 -5.153 -4.491 1.00 93.62 89 VAL A O 1
ATOM 658 N N . LEU A 1 90 ? 10.871 -4.410 -3.695 1.00 93.06 90 LEU A N 1
ATOM 659 C CA . LEU A 1 90 ? 10.970 -3.069 -4.268 1.00 93.06 90 LEU A CA 1
ATOM 660 C C . LEU A 1 90 ? 12.109 -2.268 -3.624 1.00 93.06 90 LEU A C 1
ATOM 662 O O . LEU A 1 90 ? 12.856 -1.610 -4.346 1.00 93.06 90 LEU A O 1
ATOM 666 N N . LYS A 1 91 ? 12.301 -2.369 -2.302 1.00 91.19 91 LYS A N 1
ATOM 667 C CA . LYS A 1 91 ? 13.436 -1.735 -1.603 1.00 91.19 91 LYS A CA 1
ATOM 668 C C . LYS A 1 91 ? 14.776 -2.136 -2.202 1.00 91.19 91 LYS A C 1
ATOM 670 O O . LYS A 1 91 ? 15.605 -1.275 -2.463 1.00 91.19 91 LYS A O 1
ATOM 675 N N . GLY A 1 92 ? 14.959 -3.423 -2.501 1.00 88.12 92 GLY A N 1
ATOM 676 C CA . GLY A 1 92 ? 16.179 -3.926 -3.139 1.00 88.12 92 GLY A CA 1
ATOM 677 C C . GLY A 1 92 ? 16.411 -3.418 -4.571 1.00 88.12 92 GLY A C 1
ATOM 678 O O . GLY A 1 92 ? 17.493 -3.619 -5.117 1.00 88.12 92 GLY A O 1
ATOM 679 N N . LYS A 1 93 ? 15.412 -2.787 -5.204 1.00 87.50 93 LYS A N 1
ATOM 680 C CA . LYS A 1 93 ? 15.526 -2.150 -6.529 1.00 87.50 93 LYS A CA 1
ATOM 681 C C . LYS A 1 93 ? 15.732 -0.639 -6.456 1.00 87.50 93 LYS A C 1
ATOM 683 O O . LYS A 1 93 ? 16.017 -0.025 -7.481 1.00 87.50 93 LYS A O 1
ATOM 688 N N . LEU A 1 94 ? 15.576 -0.047 -5.278 1.00 88.19 94 LEU A N 1
ATOM 689 C CA . LEU A 1 94 ? 15.759 1.377 -5.039 1.00 88.19 94 LEU A CA 1
ATOM 690 C C . LEU A 1 94 ? 17.156 1.647 -4.473 1.00 88.19 94 LEU A C 1
ATOM 692 O O . LEU A 1 94 ? 17.833 0.753 -3.968 1.00 88.19 94 LEU A O 1
ATOM 696 N N . SER A 1 95 ? 17.606 2.898 -4.572 1.00 84.00 95 SER A N 1
ATOM 697 C CA . SER A 1 95 ? 18.820 3.329 -3.879 1.00 84.00 95 SER A CA 1
ATOM 698 C C . SER A 1 95 ? 18.580 3.396 -2.368 1.00 84.00 95 SER A C 1
ATOM 700 O O . SER A 1 95 ? 17.446 3.544 -1.912 1.00 84.00 95 SER A O 1
ATOM 702 N N . SER A 1 96 ? 19.657 3.363 -1.580 1.00 83.62 96 SER A N 1
ATOM 703 C CA . SER A 1 96 ? 19.611 3.423 -0.109 1.00 83.62 96 SER A CA 1
ATOM 704 C C . SER A 1 96 ? 18.933 4.675 0.464 1.00 83.62 96 SER A C 1
ATOM 706 O O . SER A 1 96 ? 18.631 4.714 1.650 1.00 83.62 96 SER A O 1
ATOM 708 N N . ASN A 1 97 ? 18.693 5.699 -0.360 1.00 84.81 97 ASN A N 1
ATOM 709 C CA . ASN A 1 97 ? 18.048 6.945 0.052 1.00 84.81 97 ASN A CA 1
ATOM 710 C C . ASN A 1 97 ? 16.520 6.827 0.135 1.00 84.81 97 ASN A C 1
ATOM 712 O O . ASN A 1 97 ? 15.870 7.713 0.684 1.00 84.81 97 ASN A O 1
ATOM 716 N N . TYR A 1 98 ? 15.935 5.766 -0.428 1.00 85.75 98 TYR A N 1
ATOM 717 C CA . TYR A 1 98 ? 14.498 5.545 -0.371 1.00 85.75 98 TYR A CA 1
ATOM 718 C C . TYR A 1 98 ? 14.134 4.767 0.895 1.00 85.75 98 TYR A C 1
ATOM 720 O O . TYR A 1 98 ? 14.336 3.556 0.983 1.00 85.75 98 TYR A O 1
ATOM 728 N N . VAL A 1 99 ? 13.573 5.473 1.876 1.00 89.25 99 VAL A N 1
ATOM 729 C CA . VAL A 1 99 ? 13.048 4.870 3.104 1.00 89.25 99 VAL A CA 1
ATOM 730 C C . VAL A 1 99 ? 11.551 4.661 2.925 1.00 89.25 99 VAL A C 1
ATOM 732 O O . VAL A 1 99 ? 10.784 5.616 2.921 1.00 89.25 99 VAL A O 1
ATOM 735 N N . ILE A 1 100 ? 11.143 3.407 2.752 1.00 92.69 100 ILE A N 1
ATOM 736 C CA . ILE A 1 100 ? 9.730 3.009 2.714 1.00 92.69 100 ILE A CA 1
ATOM 737 C C . ILE A 1 100 ? 9.438 2.010 3.837 1.00 92.69 100 ILE A C 1
ATOM 739 O O . ILE A 1 100 ? 10.324 1.226 4.185 1.00 92.69 100 ILE A O 1
ATOM 743 N N . PRO A 1 101 ? 8.241 2.015 4.441 1.00 94.06 101 PRO A N 1
ATOM 744 C CA . PRO A 1 101 ? 7.875 1.019 5.444 1.00 94.06 101 PRO A CA 1
ATOM 745 C C . PRO A 1 101 ? 7.625 -0.352 4.794 1.00 94.06 101 PRO A C 1
ATOM 747 O O . PRO A 1 101 ? 7.141 -0.427 3.665 1.00 94.06 101 PRO A O 1
ATOM 750 N N . ASP A 1 102 ? 7.971 -1.438 5.496 1.00 93.75 102 ASP A N 1
ATOM 751 C CA . ASP A 1 102 ? 7.627 -2.806 5.060 1.00 93.75 102 ASP A CA 1
ATOM 752 C C . ASP A 1 102 ? 6.214 -3.197 5.488 1.00 93.75 102 ASP A C 1
ATOM 754 O O . ASP A 1 102 ? 5.520 -3.901 4.757 1.00 93.75 102 ASP A O 1
ATOM 758 N N . GLU A 1 103 ? 5.789 -2.707 6.651 1.00 95.94 103 GLU A N 1
ATOM 759 C CA . GLU A 1 103 ? 4.525 -3.0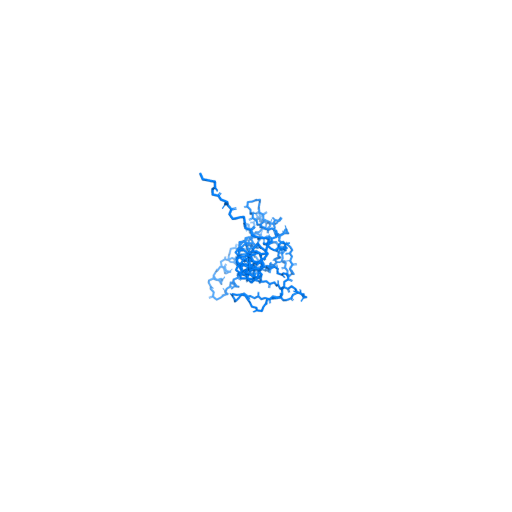42 7.296 1.00 95.94 103 GLU A CA 1
ATOM 760 C C . GLU A 1 103 ? 3.680 -1.793 7.520 1.00 95.94 103 GLU A C 1
ATOM 762 O O . GLU A 1 103 ? 4.186 -0.688 7.733 1.00 95.94 103 GLU A O 1
ATOM 767 N N . ASN A 1 104 ? 2.370 -1.983 7.466 1.00 95.44 104 ASN A N 1
ATOM 768 C CA . ASN A 1 104 ? 1.386 -0.956 7.731 1.00 95.44 104 ASN A CA 1
ATOM 769 C C . ASN A 1 104 ? 1.107 -0.826 9.247 1.00 95.44 104 ASN A C 1
ATOM 771 O O . ASN A 1 104 ? 1.546 -1.658 10.041 1.00 95.44 104 ASN A O 1
ATOM 775 N N . PRO A 1 105 ? 0.334 0.186 9.682 1.00 95.62 105 PRO A N 1
ATOM 776 C CA . PRO A 1 105 ? -0.033 0.388 11.090 1.00 95.62 105 PRO A CA 1
ATOM 777 C C . PRO A 1 105 ? -0.825 -0.754 11.756 1.00 95.62 105 PRO A C 1
ATOM 779 O O . PRO A 1 105 ? -1.096 -0.678 12.954 1.00 95.62 105 PRO A O 1
ATOM 782 N N . PHE A 1 106 ? -1.223 -1.778 10.996 1.00 93.62 106 PHE A N 1
ATOM 783 C CA . PHE A 1 106 ? -1.897 -2.986 11.476 1.00 93.62 106 PHE A CA 1
ATOM 784 C C . PHE A 1 106 ? -0.942 -4.190 11.577 1.00 93.62 106 PHE A C 1
ATOM 786 O O . PHE A 1 106 ? -1.377 -5.276 11.933 1.00 93.62 106 PHE A O 1
ATOM 793 N N . GLY A 1 107 ? 0.354 -4.010 11.287 1.00 94.31 107 GLY A N 1
ATOM 794 C CA . GLY A 1 107 ? 1.357 -5.082 11.303 1.00 94.31 107 GLY A CA 1
ATOM 795 C C . GLY A 1 107 ? 1.325 -5.981 10.065 1.00 94.31 107 GLY A C 1
ATOM 796 O O . GLY A 1 107 ? 1.962 -7.030 10.043 1.00 94.31 107 GLY A O 1
ATOM 797 N N . ASN A 1 108 ? 0.585 -5.590 9.023 1.00 95.00 108 ASN A N 1
ATOM 798 C CA . ASN A 1 108 ? 0.522 -6.332 7.769 1.00 95.00 108 ASN A CA 1
ATOM 799 C C . ASN A 1 108 ? 1.503 -5.755 6.748 1.00 95.00 108 ASN A C 1
ATOM 801 O O . ASN A 1 108 ? 1.622 -4.532 6.642 1.00 95.00 108 ASN A O 1
ATOM 805 N N . PRO A 1 109 ? 2.172 -6.592 5.941 1.00 95.81 109 PRO A N 1
ATOM 806 C CA . PRO A 1 109 ? 3.104 -6.107 4.937 1.00 95.81 109 PRO A CA 1
ATOM 807 C C . PRO A 1 109 ? 2.399 -5.313 3.832 1.00 95.81 109 PRO A C 1
ATOM 809 O O . PRO A 1 109 ? 1.290 -5.646 3.405 1.00 95.81 109 PRO A O 1
ATOM 812 N N . TYR A 1 110 ? 3.085 -4.303 3.300 1.00 96.81 110 TYR A N 1
ATOM 813 C CA . TYR A 1 110 ? 2.689 -3.690 2.039 1.00 96.81 110 TYR A CA 1
ATOM 814 C C . TYR A 1 110 ? 3.038 -4.613 0.870 1.00 96.81 110 TYR A C 1
ATOM 816 O O . TYR A 1 110 ? 4.133 -5.185 0.786 1.00 96.81 110 TYR A O 1
ATOM 824 N N . TYR A 1 111 ? 2.120 -4.697 -0.090 1.00 96.56 111 TYR A N 1
ATOM 825 C CA . TYR A 1 111 ? 2.345 -5.391 -1.354 1.00 96.56 111 TYR A CA 1
ATOM 826 C C . TYR A 1 111 ? 2.317 -4.405 -2.508 1.00 96.56 111 TYR A C 1
ATOM 828 O O . TYR A 1 111 ? 1.569 -3.436 -2.477 1.00 96.56 111 TYR A O 1
ATOM 836 N N . PHE A 1 112 ? 3.082 -4.667 -3.560 1.00 96.31 112 PHE A N 1
ATOM 837 C CA . PHE A 1 112 ? 3.061 -3.875 -4.780 1.00 96.31 112 PHE A CA 1
ATOM 838 C C . PHE A 1 112 ? 2.842 -4.745 -6.020 1.00 96.31 112 PHE A C 1
ATOM 840 O O . PHE A 1 112 ? 3.130 -5.944 -6.035 1.00 96.31 112 PHE A O 1
ATOM 847 N N . LYS A 1 113 ? 2.327 -4.103 -7.064 1.00 95.25 113 LYS A N 1
ATOM 848 C CA . LYS A 1 113 ? 2.280 -4.565 -8.449 1.00 95.25 113 LYS A CA 1
ATOM 849 C C . LYS A 1 113 ? 2.907 -3.479 -9.312 1.00 95.25 113 LYS A C 1
ATOM 851 O O . LYS A 1 113 ? 2.670 -2.289 -9.098 1.00 95.25 113 LYS A O 1
ATOM 856 N N . MET A 1 114 ? 3.697 -3.889 -10.292 1.00 92.50 114 MET A N 1
ATOM 857 C CA . MET A 1 114 ? 4.396 -2.982 -11.194 1.00 92.50 114 MET A CA 1
ATOM 858 C C . MET A 1 114 ? 4.287 -3.504 -12.619 1.00 92.50 114 MET A C 1
ATOM 860 O O . MET A 1 114 ? 4.802 -4.571 -12.947 1.00 92.50 114 MET A O 1
ATOM 864 N N . THR A 1 115 ? 3.615 -2.746 -13.472 1.00 89.12 115 THR A N 1
ATOM 865 C CA . THR A 1 115 ? 3.556 -3.004 -14.913 1.00 89.12 115 THR A CA 1
ATOM 866 C C . THR A 1 115 ? 4.525 -2.077 -15.642 1.00 89.12 115 THR A C 1
ATOM 868 O O . THR A 1 115 ? 5.252 -1.304 -15.022 1.00 89.12 115 THR A O 1
ATOM 871 N N . ASP A 1 116 ? 4.549 -2.136 -16.967 1.00 83.50 116 ASP A N 1
ATOM 872 C CA . ASP A 1 116 ? 5.236 -1.157 -17.812 1.00 83.50 116 ASP A CA 1
ATOM 873 C C . ASP A 1 116 ? 4.666 0.265 -17.637 1.00 83.50 116 ASP A C 1
ATOM 875 O O . ASP A 1 116 ? 5.397 1.254 -17.731 1.00 83.50 116 ASP A O 1
ATOM 879 N N . LYS A 1 117 ? 3.371 0.383 -17.322 1.00 81.69 117 LYS A N 1
ATOM 880 C CA . LYS A 1 117 ? 2.626 1.653 -17.333 1.00 81.69 117 LYS A CA 1
ATOM 881 C C . LYS A 1 117 ? 2.257 2.185 -15.957 1.00 81.69 117 LYS A C 1
ATOM 883 O O . LYS A 1 117 ? 2.100 3.397 -15.810 1.00 81.69 117 LYS A O 1
ATOM 888 N N . SER A 1 118 ? 2.101 1.316 -14.968 1.00 87.00 118 SER A N 1
ATOM 889 C CA . SER A 1 118 ? 1.547 1.680 -13.666 1.00 87.00 118 SER A CA 1
ATOM 890 C C . SER A 1 118 ? 2.229 0.965 -12.509 1.00 87.00 118 SER A C 1
ATOM 892 O O . SER A 1 118 ? 2.764 -0.136 -12.643 1.00 87.00 118 SER A O 1
ATOM 894 N N . CYS A 1 119 ? 2.164 1.618 -11.354 1.00 92.56 119 CYS A N 1
ATOM 895 C CA . CYS A 1 119 ? 2.472 1.040 -10.060 1.00 92.56 119 CYS A CA 1
ATOM 896 C C . CYS A 1 119 ? 1.233 1.109 -9.174 1.00 92.56 119 CYS A C 1
ATOM 898 O O . CYS A 1 119 ? 0.540 2.133 -9.139 1.00 92.56 119 CYS A O 1
ATOM 900 N N . SER A 1 120 ? 0.997 0.028 -8.442 1.00 95.06 120 SER A N 1
ATOM 901 C CA . SER A 1 120 ? -0.091 -0.096 -7.479 1.00 95.06 120 SER A CA 1
ATOM 902 C C . SER A 1 120 ? 0.446 -0.716 -6.200 1.00 95.06 120 SER A C 1
ATOM 904 O O . SER A 1 120 ? 1.248 -1.645 -6.255 1.00 95.06 120 SER A O 1
ATOM 906 N N . VAL A 1 121 ? 0.002 -0.217 -5.056 1.00 97.12 121 VAL A N 1
ATOM 907 C CA . VAL A 1 121 ? 0.368 -0.702 -3.726 1.00 97.12 121 VAL A CA 1
ATOM 908 C C . VAL A 1 121 ? -0.909 -1.066 -2.985 1.00 97.12 121 VAL A C 1
ATOM 910 O O . VAL A 1 121 ? -1.876 -0.311 -3.013 1.00 97.12 121 VAL A O 1
ATOM 913 N N . ALA A 1 122 ? -0.922 -2.228 -2.347 1.00 96.88 122 ALA A N 1
ATOM 914 C CA . ALA A 1 122 ? -2.020 -2.693 -1.521 1.00 96.88 122 ALA A CA 1
ATOM 915 C C . ALA A 1 122 ? -1.714 -2.466 -0.040 1.00 96.88 122 ALA A C 1
ATOM 917 O O . ALA A 1 122 ? -0.650 -2.848 0.454 1.00 96.88 122 ALA A O 1
ATOM 918 N N . VAL A 1 123 ? -2.693 -1.898 0.657 1.00 96.62 123 VAL A N 1
ATOM 919 C CA . VAL A 1 123 ? -2.765 -1.826 2.115 1.00 96.62 123 VAL A CA 1
ATOM 920 C C . VAL A 1 123 ? -3.686 -2.939 2.598 1.00 96.62 123 VAL A C 1
ATOM 922 O O . VAL A 1 123 ? -4.877 -2.910 2.303 1.00 96.62 123 VAL A O 1
ATOM 925 N N . GLU A 1 124 ? -3.152 -3.924 3.315 1.00 95.56 124 GLU A N 1
ATOM 926 C CA . GLU A 1 124 ? -3.932 -5.075 3.786 1.00 95.56 124 GLU A CA 1
ATOM 927 C C . GLU A 1 124 ? -4.520 -4.851 5.189 1.00 95.56 124 GLU A C 1
ATOM 929 O O . GLU A 1 124 ? -3.809 -4.494 6.131 1.00 95.56 124 GLU A O 1
ATOM 934 N N . LEU A 1 125 ? -5.823 -5.088 5.323 1.00 94.94 125 LEU A N 1
ATOM 935 C CA . LEU A 1 125 ? -6.588 -5.014 6.565 1.00 94.94 125 LEU A CA 1
ATOM 936 C C . LEU A 1 125 ? -7.044 -6.413 6.992 1.00 94.94 125 LEU A C 1
ATOM 938 O O . LEU A 1 125 ? -7.367 -7.257 6.153 1.00 94.94 125 LEU A O 1
ATOM 942 N N . ASP A 1 126 ? -7.126 -6.641 8.302 1.00 94.00 126 ASP A N 1
ATOM 943 C CA . ASP A 1 126 ? -7.475 -7.951 8.881 1.00 94.00 126 ASP A CA 1
ATOM 944 C C . ASP A 1 126 ? -8.957 -8.299 8.806 1.00 94.00 126 ASP A C 1
ATOM 946 O O . ASP A 1 126 ? -9.348 -9.444 9.034 1.00 94.00 126 ASP A O 1
ATOM 950 N N . TRP A 1 127 ? -9.777 -7.316 8.458 1.00 93.00 127 TRP A N 1
ATOM 951 C CA . TRP A 1 127 ? -11.214 -7.448 8.316 1.00 93.00 127 TRP A CA 1
ATOM 952 C C . TRP A 1 127 ? -11.663 -7.035 6.916 1.00 93.00 127 TRP A C 1
ATOM 954 O O . TRP A 1 127 ? -10.917 -6.449 6.120 1.00 93.00 127 TRP A O 1
ATOM 964 N N . LYS A 1 128 ? -12.918 -7.355 6.606 1.00 93.19 128 LYS A N 1
ATOM 965 C CA . LYS A 1 128 ? -13.563 -6.937 5.365 1.00 93.19 128 LYS A CA 1
ATOM 966 C C . LYS A 1 128 ? -14.102 -5.524 5.508 1.00 93.19 128 LYS A C 1
ATOM 968 O O . LYS A 1 128 ? -14.741 -5.205 6.506 1.00 93.19 128 LYS A O 1
ATOM 973 N N . VAL A 1 129 ? -13.852 -4.712 4.491 1.00 90.00 129 VAL A N 1
ATOM 974 C CA . VAL A 1 129 ? -14.359 -3.347 4.388 1.00 90.00 129 VAL A CA 1
ATOM 975 C C . VAL A 1 129 ? -15.145 -3.223 3.091 1.00 90.00 129 VAL A C 1
ATOM 977 O O . VAL A 1 129 ? -14.652 -3.611 2.030 1.00 90.00 129 VAL A O 1
ATOM 980 N N . ASP A 1 130 ? -16.344 -2.656 3.189 1.00 86.25 130 ASP A N 1
ATOM 981 C CA . ASP A 1 130 ? -17.250 -2.424 2.066 1.00 86.25 130 ASP A CA 1
ATOM 982 C C . ASP A 1 130 ? -17.074 -0.990 1.550 1.00 86.25 130 ASP A C 1
ATOM 984 O O . ASP A 1 130 ? -17.870 -0.096 1.825 1.00 86.25 130 ASP A O 1
ATOM 988 N N . GLY A 1 131 ? -15.986 -0.750 0.819 1.00 86.50 131 GLY A N 1
ATOM 989 C CA . GLY A 1 131 ? -15.652 0.584 0.307 1.00 86.50 131 GLY A CA 1
ATOM 990 C C . GLY A 1 131 ? -14.835 1.421 1.294 1.00 86.50 131 GLY A C 1
ATOM 991 O O . GLY A 1 131 ? -15.107 1.453 2.491 1.00 86.50 131 GLY A O 1
ATOM 992 N N . TRP A 1 132 ? -13.827 2.137 0.792 1.00 86.62 132 TRP A N 1
ATOM 993 C CA . TRP A 1 132 ? -13.086 3.103 1.603 1.00 86.62 132 TRP A CA 1
ATOM 994 C C . TRP A 1 132 ? -12.608 4.273 0.745 1.00 86.62 132 TRP A C 1
ATOM 996 O O . TRP A 1 132 ? -11.822 4.074 -0.174 1.00 86.62 132 TRP A O 1
ATOM 1006 N N . GLU A 1 133 ? -13.127 5.479 1.006 1.00 86.94 133 GLU A N 1
ATOM 1007 C CA . GLU A 1 133 ? -12.761 6.755 0.352 1.00 86.94 133 GLU A CA 1
ATOM 1008 C C . GLU A 1 133 ? -12.629 6.709 -1.193 1.00 86.94 133 GLU A C 1
ATOM 1010 O O . GLU A 1 133 ? -11.854 7.460 -1.782 1.00 86.94 133 GLU A O 1
ATOM 1015 N N . GLY A 1 134 ? -13.390 5.834 -1.865 1.00 85.38 134 GLY A N 1
ATOM 1016 C CA . GLY A 1 134 ? -13.371 5.682 -3.326 1.00 85.38 134 GLY A CA 1
ATOM 1017 C C . GLY A 1 134 ? -12.153 4.941 -3.895 1.00 85.38 134 GLY A C 1
ATOM 1018 O O . GLY A 1 134 ? -11.972 4.941 -5.110 1.00 85.38 134 GLY A O 1
ATOM 1019 N N . TYR A 1 135 ? -11.324 4.322 -3.051 1.00 89.88 135 TYR A N 1
ATOM 1020 C CA . TYR A 1 135 ? -10.242 3.448 -3.502 1.00 89.88 135 TYR A CA 1
ATOM 1021 C C . TYR A 1 135 ? -10.780 2.092 -3.958 1.00 89.88 135 TYR A C 1
ATOM 1023 O O . TYR A 1 135 ? -11.766 1.581 -3.420 1.00 89.88 135 TYR A O 1
ATOM 1031 N N . ASP A 1 136 ? -10.076 1.488 -4.914 1.00 91.38 136 ASP A N 1
ATOM 1032 C CA . ASP A 1 136 ? -10.337 0.116 -5.330 1.00 91.38 136 ASP A CA 1
ATOM 1033 C C . ASP A 1 136 ? -10.022 -0.848 -4.181 1.00 91.38 136 ASP A C 1
ATOM 1035 O O . ASP A 1 136 ? -9.027 -0.697 -3.462 1.00 91.38 136 ASP A O 1
ATOM 1039 N N . LEU A 1 137 ? -10.869 -1.864 -4.026 1.00 91.56 137 LEU A N 1
ATOM 1040 C CA . LEU A 1 137 ? -10.741 -2.872 -2.983 1.00 91.56 137 LEU A CA 1
ATOM 1041 C C . LEU A 1 137 ? -10.660 -4.268 -3.584 1.00 91.56 137 LEU A C 1
ATOM 1043 O O . LEU A 1 137 ? -11.416 -4.620 -4.486 1.00 91.56 137 LEU A O 1
ATOM 1047 N N . GLU A 1 138 ? -9.776 -5.089 -3.029 1.00 93.31 138 GLU A N 1
ATOM 1048 C CA . GLU A 1 138 ? -9.681 -6.515 -3.339 1.00 93.31 138 GLU A CA 1
ATOM 1049 C C . GLU A 1 138 ? -9.924 -7.323 -2.060 1.00 93.31 138 GLU A C 1
ATOM 1051 O O . GLU A 1 138 ? -9.262 -7.117 -1.042 1.00 93.31 138 GLU A O 1
ATOM 1056 N N . THR A 1 139 ? -10.887 -8.244 -2.085 1.00 91.88 139 THR A N 1
ATOM 1057 C CA . THR A 1 139 ? -11.142 -9.153 -0.959 1.00 91.88 139 THR A CA 1
ATOM 1058 C C . THR A 1 139 ? -10.284 -10.406 -1.096 1.00 91.88 139 THR A C 1
ATOM 1060 O O . THR A 1 139 ? -10.343 -11.097 -2.111 1.00 91.88 139 THR A O 1
ATOM 1063 N N . VAL A 1 140 ? -9.527 -10.738 -0.050 1.00 88.00 140 VAL A N 1
ATOM 1064 C CA . VAL A 1 140 ? -8.660 -11.923 -0.002 1.00 88.00 140 VAL A CA 1
ATOM 1065 C C . VAL A 1 140 ? -9.056 -12.761 1.210 1.00 88.00 140 VAL A C 1
ATOM 1067 O O . VAL A 1 140 ? -8.601 -12.536 2.329 1.00 88.00 140 VAL A O 1
ATOM 1070 N N . GLY A 1 141 ? -9.961 -13.720 1.003 1.00 88.88 141 GLY A N 1
ATOM 1071 C CA . GLY A 1 141 ? -10.497 -14.549 2.086 1.00 88.88 141 GLY A CA 1
ATOM 1072 C C . GLY A 1 141 ? -11.287 -13.721 3.105 1.00 88.88 141 GLY A C 1
ATOM 1073 O O . GLY A 1 141 ? -12.381 -13.242 2.801 1.00 88.88 141 GLY A O 1
ATOM 1074 N N . THR A 1 142 ? -10.747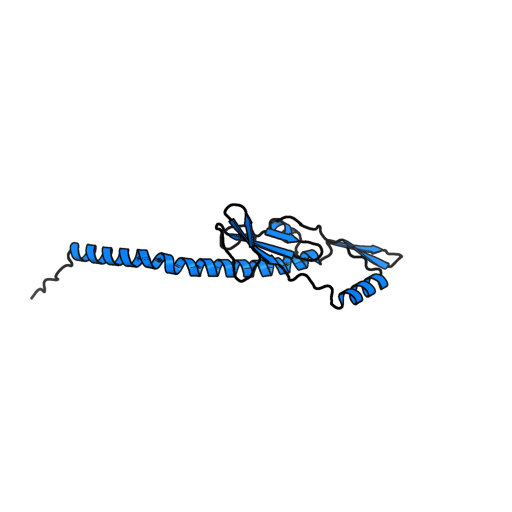 -13.572 4.318 1.00 90.25 142 THR A N 1
ATOM 1075 C CA . THR A 1 142 ? -11.313 -12.755 5.411 1.00 90.25 142 THR A CA 1
ATOM 1076 C C . THR A 1 142 ? -10.759 -11.331 5.459 1.00 90.25 142 THR A C 1
ATOM 1078 O O . THR A 1 142 ? -11.278 -10.511 6.210 1.00 90.25 142 THR A O 1
ATOM 1081 N N . ARG A 1 143 ? -9.736 -11.034 4.652 1.00 92.50 143 ARG A N 1
ATOM 1082 C CA . ARG A 1 143 ? -9.033 -9.750 4.615 1.00 92.50 143 ARG A CA 1
ATOM 1083 C C . ARG A 1 143 ? -9.502 -8.882 3.457 1.00 92.50 143 ARG A C 1
ATOM 1085 O O . ARG A 1 143 ? -10.041 -9.381 2.463 1.00 92.50 143 ARG A O 1
ATOM 1092 N N . SER A 1 144 ? -9.238 -7.585 3.559 1.00 94.88 144 SER A N 1
ATOM 1093 C CA . SER A 1 144 ? -9.424 -6.635 2.462 1.00 94.88 144 SER A CA 1
ATOM 1094 C C . SER A 1 144 ? -8.122 -5.911 2.138 1.00 94.88 144 SER A C 1
ATOM 1096 O O . SER A 1 144 ? -7.277 -5.695 3.003 1.00 94.88 144 SER A O 1
ATOM 1098 N N . ARG A 1 145 ? -7.936 -5.566 0.866 1.00 95.38 145 ARG A N 1
ATOM 1099 C CA . ARG A 1 145 ? -6.800 -4.784 0.381 1.00 95.38 145 ARG A CA 1
ATOM 1100 C C . ARG A 1 145 ? -7.295 -3.493 -0.230 1.00 95.38 145 ARG A C 1
ATOM 1102 O O . ARG A 1 145 ? -8.024 -3.538 -1.215 1.00 95.38 145 ARG A O 1
ATOM 1109 N N . ILE A 1 146 ? -6.849 -2.369 0.317 1.00 95.44 146 ILE A N 1
ATOM 1110 C CA . ILE A 1 146 ? -7.041 -1.047 -0.278 1.00 95.44 146 ILE A CA 1
ATOM 1111 C C . ILE A 1 146 ? -5.946 -0.817 -1.304 1.00 95.44 146 ILE A C 1
ATOM 1113 O O . ILE A 1 146 ? -4.762 -0.839 -0.967 1.00 95.44 146 ILE A O 1
ATOM 1117 N N . ILE A 1 147 ? -6.335 -0.609 -2.556 1.00 95.00 147 ILE A N 1
ATOM 1118 C CA . ILE A 1 147 ? -5.406 -0.447 -3.665 1.00 95.00 147 ILE A CA 1
ATOM 1119 C C . ILE A 1 147 ? -5.175 1.041 -3.907 1.00 95.00 147 ILE A C 1
ATOM 1121 O O . ILE A 1 147 ? -6.058 1.788 -4.324 1.00 95.00 147 ILE A O 1
ATOM 1125 N N . VAL A 1 148 ? -3.935 1.460 -3.691 1.00 94.38 148 VAL A N 1
ATOM 1126 C CA . VAL A 1 148 ? -3.443 2.789 -4.029 1.00 94.38 148 VAL A CA 1
ATOM 1127 C C . VAL A 1 148 ? -2.656 2.666 -5.324 1.00 94.38 148 VAL A C 1
ATOM 1129 O O . VAL A 1 148 ? -1.601 2.040 -5.365 1.00 94.38 148 VAL A O 1
ATOM 1132 N N . ALA A 1 149 ? -3.160 3.245 -6.408 1.00 87.81 149 ALA A N 1
ATOM 1133 C CA . ALA A 1 149 ? -2.493 3.233 -7.705 1.00 87.81 149 ALA A CA 1
ATOM 1134 C C . ALA A 1 149 ? -2.208 4.659 -8.175 1.00 87.81 149 ALA A C 1
ATOM 1136 O O . ALA A 1 149 ? -2.949 5.590 -7.861 1.00 87.81 149 ALA A O 1
ATOM 1137 N N . THR A 1 150 ? -1.159 4.843 -8.979 1.00 73.94 150 THR A N 1
ATOM 1138 C CA . THR A 1 150 ? -1.115 6.055 -9.807 1.00 73.94 150 THR A CA 1
ATOM 1139 C C . THR A 1 150 ? -2.217 6.004 -10.854 1.00 73.94 150 THR A C 1
ATOM 1141 O O . THR A 1 150 ? -2.428 4.928 -11.425 1.00 73.94 150 THR A O 1
ATOM 1144 N N . PRO A 1 151 ? -2.848 7.143 -11.193 1.00 62.25 151 PRO A N 1
ATOM 1145 C CA . PRO A 1 151 ? -3.718 7.198 -12.357 1.00 62.25 151 PRO A CA 1
ATOM 1146 C C . PRO A 1 151 ? -2.935 6.699 -13.575 1.00 62.25 151 PRO A C 1
ATOM 1148 O O . PRO A 1 151 ? -1.788 7.105 -13.797 1.00 62.25 151 PRO A O 1
ATOM 1151 N N . ALA A 1 152 ? -3.529 5.783 -14.343 1.00 54.16 152 ALA A N 1
ATOM 1152 C CA . ALA A 1 152 ? -2.924 5.311 -15.579 1.00 54.16 152 ALA A CA 1
ATOM 1153 C C . ALA A 1 152 ? -2.645 6.530 -16.469 1.00 54.16 152 ALA A C 1
ATOM 1155 O O . ALA A 1 152 ? -3.544 7.331 -16.736 1.00 54.16 152 ALA A O 1
ATOM 1156 N N . ARG A 1 153 ? -1.388 6.720 -16.886 1.00 54.09 153 ARG A N 1
ATOM 1157 C CA . ARG A 1 153 ? -1.014 7.873 -17.711 1.00 54.09 153 ARG A CA 1
ATOM 1158 C C . ARG A 1 153 ? -1.835 7.831 -19.002 1.00 54.09 153 ARG A C 1
ATOM 1160 O O . ARG A 1 153 ? -1.662 6.913 -19.800 1.00 54.09 153 ARG A O 1
ATOM 1167 N N . SER A 1 154 ? -2.721 8.810 -19.192 1.00 52.12 154 SER A N 1
ATOM 1168 C CA . SER A 1 154 ? -3.526 8.923 -20.411 1.00 52.12 154 SER A CA 1
ATOM 1169 C C . SER A 1 154 ? -2.613 9.034 -21.633 1.00 52.12 154 SER A C 1
ATOM 1171 O O . SER A 1 154 ? -1.677 9.838 -21.660 1.00 52.12 154 SER A O 1
ATOM 1173 N N . THR A 1 155 ? -2.882 8.216 -22.649 1.00 52.66 155 THR A N 1
ATOM 1174 C CA . THR A 1 155 ? -2.179 8.234 -23.939 1.00 52.66 155 THR A CA 1
ATOM 1175 C C . THR A 1 155 ? -2.590 9.419 -24.814 1.00 52.66 155 THR A C 1
ATOM 1177 O O . THR A 1 155 ? -1.898 9.712 -25.784 1.00 52.66 155 THR A O 1
ATOM 1180 N N . ALA A 1 156 ? -3.651 10.151 -24.452 1.00 58.03 156 ALA A N 1
ATOM 1181 C CA . ALA A 1 156 ? -4.195 11.274 -25.222 1.00 58.03 156 ALA A CA 1
ATOM 1182 C C . ALA A 1 156 ? -3.387 12.591 -25.106 1.00 58.03 156 ALA A C 1
ATOM 1184 O O . ALA A 1 156 ? -3.883 13.657 -25.456 1.00 58.03 156 ALA A O 1
ATOM 1185 N N . GLY A 1 157 ? -2.153 12.541 -24.591 1.00 64.81 157 GLY A N 1
ATOM 1186 C CA . GLY A 1 157 ? -1.268 13.700 -24.412 1.00 64.81 157 GLY A CA 1
ATOM 1187 C C . GLY A 1 157 ? -0.092 13.753 -25.405 1.00 64.81 157 GLY A C 1
ATOM 1188 O O . GLY A 1 157 ? -0.051 12.985 -26.366 1.00 64.81 157 GLY A O 1
ATOM 1189 N N . PRO A 1 158 ? 0.945 14.582 -25.155 1.00 69.00 158 PRO A N 1
ATOM 1190 C CA . PRO A 1 158 ? 2.142 14.706 -26.009 1.00 69.00 158 PRO A CA 1
ATOM 1191 C C . PRO A 1 158 ? 3.040 13.449 -26.014 1.00 69.00 158 PRO A C 1
ATOM 1193 O O . PRO A 1 158 ? 4.197 13.495 -26.432 1.00 69.00 158 PRO A O 1
ATOM 1196 N N . ALA A 1 159 ? 2.523 12.311 -25.544 1.00 67.00 159 ALA A N 1
ATOM 1197 C CA . ALA A 1 159 ? 3.194 11.021 -25.539 1.00 67.00 159 ALA A CA 1
ATOM 1198 C C . ALA A 1 159 ? 3.619 10.595 -26.952 1.00 67.00 159 ALA A C 1
ATOM 1200 O O . ALA A 1 159 ? 4.702 10.038 -27.108 1.00 67.00 159 ALA A O 1
ATOM 1201 N N . TRP A 1 160 ? 2.828 10.926 -27.981 1.00 71.56 160 TRP A N 1
ATOM 1202 C CA . TRP A 1 160 ? 3.188 10.663 -29.377 1.00 71.56 160 TRP A CA 1
ATOM 1203 C C . TRP A 1 160 ? 4.407 11.481 -29.834 1.00 71.56 160 TRP A C 1
ATOM 1205 O O . TRP A 1 160 ? 5.275 10.940 -30.510 1.00 71.56 160 TRP A O 1
ATOM 1215 N N . VAL A 1 161 ? 4.539 12.741 -29.396 1.00 76.69 161 VAL A N 1
ATOM 1216 C CA . VAL A 1 161 ? 5.701 13.598 -29.706 1.00 76.69 161 VAL A CA 1
ATOM 1217 C C . VAL A 1 161 ? 6.957 13.052 -29.034 1.00 76.69 161 VAL A C 1
ATOM 1219 O O . VAL A 1 161 ? 8.020 13.000 -29.645 1.00 76.69 161 VAL A O 1
ATOM 1222 N N . GLN A 1 162 ? 6.847 12.606 -27.778 1.00 73.00 162 GLN A N 1
ATOM 1223 C CA . GLN A 1 162 ? 7.970 11.977 -27.082 1.00 73.00 162 GLN A CA 1
ATOM 1224 C C . GLN A 1 162 ? 8.350 10.632 -27.702 1.00 73.00 162 GLN A C 1
ATOM 1226 O O . GLN A 1 162 ? 9.536 10.337 -27.816 1.00 73.00 162 GLN A O 1
ATOM 1231 N N . HIS A 1 163 ? 7.369 9.840 -28.138 1.00 70.12 163 HIS A N 1
ATOM 1232 C CA . HIS A 1 163 ? 7.611 8.592 -28.854 1.00 70.12 163 HIS A CA 1
ATOM 1233 C C . HIS A 1 163 ? 8.304 8.842 -30.200 1.00 70.12 163 HIS A C 1
ATOM 1235 O O . HIS A 1 163 ? 9.336 8.239 -30.471 1.00 70.12 163 HIS A O 1
ATOM 1241 N N . GLN A 1 164 ? 7.820 9.798 -30.996 1.00 75.62 164 GLN A N 1
ATOM 1242 C CA . GLN A 1 164 ? 8.449 10.183 -32.259 1.00 75.62 164 GLN A CA 1
ATOM 1243 C C . GLN A 1 164 ? 9.866 10.722 -32.044 1.00 75.62 164 GLN A C 1
ATOM 1245 O O . GLN A 1 164 ? 10.782 10.315 -32.748 1.00 75.62 164 GLN A O 1
ATOM 1250 N N . LYS A 1 165 ? 10.077 11.594 -31.048 1.00 75.00 165 LYS A N 1
ATOM 1251 C CA . LYS A 1 165 ? 11.411 12.110 -30.717 1.00 75.00 165 LYS A CA 1
ATOM 1252 C C . LYS A 1 165 ? 12.376 10.973 -30.380 1.00 75.00 165 LYS A C 1
ATOM 1254 O O . LYS A 1 165 ? 13.489 10.989 -30.883 1.00 75.00 165 LYS A O 1
ATOM 1259 N N . ARG A 1 166 ? 11.929 9.979 -29.606 1.00 71.19 166 ARG A N 1
ATOM 1260 C CA . ARG A 1 166 ? 12.715 8.784 -29.260 1.00 71.19 166 ARG A CA 1
ATOM 1261 C C . ARG A 1 166 ? 13.053 7.927 -30.474 1.00 71.19 166 ARG A C 1
ATOM 1263 O O . ARG A 1 166 ? 14.200 7.527 -30.624 1.00 71.19 166 ARG A O 1
ATOM 1270 N N . LEU A 1 167 ? 12.089 7.705 -31.370 1.00 69.38 167 LEU A N 1
ATOM 1271 C CA . LEU A 1 167 ? 12.329 7.001 -32.634 1.00 69.38 167 LEU A CA 1
ATOM 1272 C C . LEU A 1 167 ? 13.369 7.733 -33.494 1.00 69.38 167 LEU A C 1
ATOM 1274 O O . LEU A 1 167 ? 14.278 7.103 -34.024 1.00 69.38 167 LEU A O 1
ATOM 1278 N N . LEU A 1 168 ? 13.270 9.064 -33.586 1.00 74.62 168 LEU A N 1
ATOM 1279 C CA . LEU A 1 168 ? 14.214 9.897 -34.337 1.00 74.62 168 LEU A CA 1
ATOM 1280 C C . LEU A 1 168 ? 15.611 9.936 -33.701 1.00 74.62 168 LEU A C 1
ATOM 1282 O O . LEU A 1 168 ? 16.597 10.063 -34.421 1.00 74.62 168 LEU A O 1
ATOM 1286 N N . THR A 1 169 ? 15.716 9.812 -32.376 1.00 73.94 169 THR A N 1
ATOM 1287 C CA . THR A 1 169 ? 17.001 9.721 -31.664 1.00 73.94 169 THR A CA 1
ATOM 1288 C C . THR A 1 169 ? 17.521 8.287 -31.524 1.00 73.94 169 THR A C 1
ATOM 1290 O O . THR A 1 169 ? 18.573 8.087 -30.921 1.00 73.94 169 THR A O 1
ATOM 1293 N N . GLY A 1 170 ? 16.816 7.285 -32.064 1.00 62.28 170 GLY A N 1
ATOM 1294 C CA . GLY A 1 170 ? 17.185 5.872 -31.939 1.00 62.28 170 GLY A CA 1
ATOM 1295 C C . GLY A 1 170 ? 17.094 5.320 -30.509 1.00 62.28 170 GLY A C 1
ATOM 1296 O O . GLY A 1 170 ? 17.661 4.267 -30.224 1.00 62.28 170 GLY A O 1
ATOM 1297 N N . GLU A 1 171 ? 16.401 6.014 -29.601 1.00 57.75 171 GLU A N 1
ATOM 1298 C CA . GLU A 1 171 ? 16.153 5.547 -28.236 1.00 57.75 171 GLU A CA 1
ATOM 1299 C C . GLU A 1 171 ? 15.053 4.477 -28.255 1.00 57.75 171 GLU A C 1
ATOM 1301 O O . GLU A 1 171 ? 13.875 4.770 -28.463 1.00 57.75 171 GLU A O 1
ATOM 1306 N N . SER A 1 172 ? 15.434 3.222 -28.017 1.00 50.19 172 SER A N 1
ATOM 1307 C CA . SER A 1 172 ? 14.498 2.106 -27.856 1.00 50.19 172 SER A CA 1
ATOM 1308 C C . SER A 1 172 ? 14.206 1.880 -26.370 1.00 50.19 172 SER A C 1
ATOM 1310 O O . SER A 1 172 ? 15.127 1.669 -25.577 1.00 50.19 172 SER A O 1
ATOM 1312 N N . ILE A 1 173 ? 12.924 1.880 -26.009 1.00 53.22 173 ILE A N 1
ATOM 1313 C CA . ILE A 1 173 ? 12.401 1.502 -24.691 1.00 53.22 173 ILE A CA 1
ATOM 1314 C C . ILE A 1 173 ? 11.321 0.438 -24.937 1.00 53.22 173 ILE A C 1
ATOM 1316 O O . ILE A 1 173 ? 10.679 0.481 -25.987 1.00 53.22 173 ILE A O 1
ATOM 1320 N N . ARG A 1 174 ? 11.145 -0.514 -24.010 1.00 53.38 174 ARG A N 1
ATOM 1321 C CA . ARG A 1 174 ? 10.030 -1.478 -24.069 1.00 53.38 174 ARG A CA 1
ATOM 1322 C C . ARG A 1 174 ? 8.674 -0.781 -24.111 1.00 53.38 174 ARG A C 1
ATOM 1324 O O . ARG A 1 174 ? 8.519 0.241 -23.402 1.00 53.38 174 ARG A O 1
#

Sequence (174 aa):
MRVRQAGFTAIEMVVVLAIIAIILAFMLPVIAEPIDQAKIKGAVSQAKEIVAACNVARVSPASTSRNSTTLVVTSTYGPTYSSWTNVSVLKGKLSSNYVIPDENPFGNPYYFKMTDKSCSVAVELDWKVDGWEGYDLETVGTRSRIIVATPARSTAGPAWVQHQKRLLTGESIR

Foldseek 3Di:
DDDPDPDDDPVVVVVVVVVVVVVVVVVVVVPVVVVVVVLVVQQLVLQVLLQVLLVCLLPDFPDWDADPPVRAIEGHHDDWFQDWAQCVVSVVSGPPVRDGDQAGPVRHGKTWGGDNFKIKIWDKDQADDDDDPPFDWDDDPRIIIGIDMDDGPDPPDCVVVVVVVCVVSNYDDD

Organism: Pseudomonas putida (NCBI:txid303)

Secondary structure (DSSP, 8-state):
------PPPHHHHHHHHHHHHHHHHHHHHHHHHHHHHHHHHHHHHHHHHHHHHHHHHHHSEEEEEE-TTT--EEEEEPPPEEEEEEHHHHHTTS-TT----SB-TTSPBPEEEE-SS-EEEEEEESS--S-BTTBEEEEETTEEEEEEEPPP--TTSTHHHHHHHHHHTT-B--